Protein AF-A0A0H2QZH9-F1 (afdb_monomer_lite)

pLDDT: mean 94.31, std 3.8, range [80.38, 98.38]

Secondary structure (DSSP, 8-state):
---B-S-TTTHHHHHHHHHHHHTT-HHHHHHHHHHGGGGB-HHHHHHHHHS-HHHHHHHTTSHHHHHHHHHHHH--HHHHHHHHHHHHH--TT-GGGTT--HHHHHHHHHHHHHHH----HHHHHHHHHHTS-GGGGGT--GGG-SSHHHHHHHHHHTHHHHTT-

Sequence (165 aa):
IPEWDGEPDTLATWLIKLNSLSDRSETVKTQLGQLVPTRLRKSAESWYFSLPSYYRTEIETNWYTLREAIGSYYMNRTWIDKQKYKALKASYREPNFSLEKPSEFYIRKTQLLALVLDLSASQIIMEVMNSAPSGWTSILTTHLYNDVIEFQAALKFHEDALMRV

Foldseek 3Di:
DAADALPLVCVLVVLVVQVVQLVPDVVSQLVCLVCHLVRYHHPRVVVLVVDDPVQSVQQSRGNVSVVVVCCVPSVPPVSLVVLVVCLQQQAACDPVQVVPWQLRSLVVSVSSCVRRHDDAQLRSLVSHCVRAPVCVVVQDPSVPDPGNVSVSVSSVVCRVVSVVD

Radius of gyration: 18.76 Å; chains: 1; bounding box: 42×33×53 Å

Organism: NCBI:txid27342

Structure (mmCIF, N/CA/C/O backbone):
data_AF-A0A0H2QZH9-F1
#
_entry.id   AF-A0A0H2QZH9-F1
#
loop_
_atom_site.group_PDB
_atom_site.id
_atom_site.type_symbol
_atom_site.label_atom_id
_atom_site.label_alt_id
_atom_site.label_comp_id
_atom_site.label_asym_id
_atom_site.label_entity_id
_atom_site.label_seq_id
_atom_site.pdbx_PDB_ins_code
_atom_site.Cartn_x
_atom_site.Cartn_y
_atom_site.Cartn_z
_atom_site.occupancy
_atom_site.B_iso_or_equiv
_atom_site.auth_seq_id
_atom_site.auth_comp_id
_atom_site.auth_asym_id
_atom_site.auth_atom_id
_atom_site.pdbx_PDB_model_num
ATOM 1 N N . ILE A 1 1 ? -12.323 9.634 2.947 1.00 88.25 1 ILE A N 1
ATOM 2 C CA . ILE A 1 1 ? -11.655 8.540 3.698 1.00 88.25 1 ILE A CA 1
ATOM 3 C C . ILE A 1 1 ? -11.882 7.237 2.928 1.00 88.25 1 ILE A C 1
ATOM 5 O O . ILE A 1 1 ? -13.046 6.953 2.628 1.00 88.25 1 ILE A O 1
ATOM 9 N N . PRO A 1 2 ? -10.820 6.518 2.516 1.00 95.19 2 PRO A N 1
ATOM 10 C CA . PRO A 1 2 ? -10.941 5.281 1.738 1.00 95.19 2 PRO A CA 1
ATOM 11 C C . PRO A 1 2 ? -11.655 4.180 2.536 1.00 95.19 2 PRO A C 1
ATOM 13 O O . PRO A 1 2 ? -11.524 4.121 3.756 1.00 95.19 2 PRO A O 1
ATOM 16 N N . GLU A 1 3 ? -12.408 3.323 1.849 1.00 97.44 3 GLU A N 1
ATOM 17 C CA . GLU A 1 3 ? -13.029 2.140 2.462 1.00 97.44 3 GLU A CA 1
ATOM 18 C C . GLU A 1 3 ? -12.058 0.959 2.467 1.00 97.44 3 GLU A C 1
ATOM 20 O O . GLU A 1 3 ? -11.154 0.898 1.629 1.00 97.44 3 GLU A O 1
ATOM 25 N N . TRP A 1 4 ? -12.267 0.026 3.393 1.00 97.56 4 TRP A N 1
ATOM 26 C CA . TRP A 1 4 ? -11.574 -1.259 3.418 1.00 97.56 4 TRP A CA 1
ATOM 27 C C . TRP A 1 4 ? -12.518 -2.357 3.879 1.00 97.56 4 TRP A C 1
ATOM 29 O O . TRP A 1 4 ? -13.299 -2.171 4.812 1.00 97.56 4 TRP A O 1
ATOM 39 N N . ASP A 1 5 ? -12.465 -3.495 3.200 1.00 96.62 5 ASP A N 1
ATOM 40 C CA . ASP A 1 5 ? -13.413 -4.589 3.377 1.00 96.62 5 ASP A CA 1
ATOM 41 C C . ASP A 1 5 ? -12.863 -5.763 4.191 1.00 96.62 5 ASP A C 1
ATOM 43 O O . ASP A 1 5 ? -13.541 -6.777 4.339 1.00 96.62 5 ASP A O 1
ATOM 47 N N . GLY A 1 6 ? -11.659 -5.613 4.744 1.00 93.88 6 GLY A N 1
ATOM 48 C CA . GLY A 1 6 ? -10.985 -6.652 5.514 1.00 93.88 6 GLY A CA 1
ATOM 49 C C . GLY A 1 6 ? -10.100 -7.566 4.676 1.00 93.88 6 GLY A C 1
ATOM 50 O O . GLY A 1 6 ? -9.511 -8.484 5.241 1.00 93.88 6 GLY A O 1
ATOM 51 N N . GLU A 1 7 ? -9.974 -7.324 3.364 1.00 91.75 7 GLU A N 1
ATOM 52 C CA . GLU A 1 7 ? -9.056 -8.065 2.499 1.00 91.75 7 GLU A CA 1
ATOM 53 C C . GLU A 1 7 ? -7.597 -7.793 2.909 1.00 91.75 7 GLU A C 1
ATOM 55 O O . GLU A 1 7 ? -7.117 -6.656 2.752 1.00 91.75 7 GLU A O 1
ATOM 60 N N . PRO A 1 8 ? -6.866 -8.802 3.424 1.00 84.88 8 PRO A N 1
ATOM 61 C CA . PRO A 1 8 ? -5.520 -8.588 3.936 1.00 84.88 8 PRO A CA 1
ATOM 62 C C . PRO A 1 8 ? -4.523 -8.125 2.866 1.00 84.88 8 PRO A C 1
ATOM 64 O O . PRO A 1 8 ? -3.562 -7.437 3.209 1.00 84.88 8 PRO A O 1
ATOM 67 N N . ASP A 1 9 ? -4.753 -8.443 1.588 1.00 82.44 9 ASP A N 1
ATOM 68 C CA . ASP A 1 9 ? -3.891 -8.011 0.483 1.00 82.44 9 ASP A CA 1
ATOM 69 C C . ASP A 1 9 ? -4.030 -6.520 0.130 1.00 82.44 9 ASP A C 1
ATOM 71 O O . ASP A 1 9 ? -3.132 -5.949 -0.490 1.00 82.44 9 ASP A O 1
ATOM 75 N N . THR A 1 10 ? -5.126 -5.864 0.528 1.00 88.81 10 THR A N 1
ATOM 76 C CA . THR A 1 10 ? -5.358 -4.429 0.261 1.00 88.81 10 THR A CA 1
ATOM 77 C C . THR A 1 10 ? -5.115 -3.540 1.483 1.00 88.81 10 THR A C 1
ATOM 79 O O . THR A 1 10 ? -5.045 -2.313 1.347 1.00 88.81 10 THR A O 1
ATOM 82 N N . LEU A 1 11 ? -4.920 -4.147 2.663 1.00 89.62 11 LEU A N 1
ATOM 83 C CA . LEU A 1 11 ? -4.701 -3.463 3.942 1.00 89.62 11 LEU A CA 1
ATOM 84 C C . LEU A 1 11 ? -3.533 -2.469 3.873 1.00 89.62 11 LEU A C 1
ATOM 86 O O . LEU A 1 11 ? -3.647 -1.334 4.324 1.00 89.62 11 LEU A O 1
ATOM 90 N N . ALA A 1 12 ? -2.432 -2.874 3.245 1.00 83.31 12 ALA A N 1
ATOM 91 C CA . ALA A 1 12 ? -1.228 -2.074 3.033 1.00 83.31 12 ALA A CA 1
ATOM 92 C C . ALA A 1 12 ? -1.499 -0.701 2.416 1.00 83.31 12 ALA A C 1
ATOM 94 O O . ALA A 1 12 ? -1.253 0.355 3.002 1.00 83.31 12 ALA A O 1
ATOM 95 N N . THR A 1 13 ? -2.050 -0.741 1.207 1.00 85.50 13 THR A N 1
ATOM 96 C CA . THR A 1 13 ? -2.339 0.425 0.386 1.00 85.50 13 THR A CA 1
ATOM 97 C C . THR A 1 13 ? -3.395 1.294 1.055 1.00 85.50 13 THR A C 1
ATOM 99 O O . THR A 1 13 ? -3.353 2.520 0.947 1.00 85.50 13 THR A O 1
ATOM 102 N N . TRP A 1 14 ? -4.338 0.679 1.771 1.00 93.69 14 TRP A N 1
ATOM 103 C CA . TRP A 1 14 ? -5.319 1.403 2.565 1.00 93.69 14 TRP A CA 1
ATOM 104 C C . TRP A 1 14 ? -4.679 2.155 3.746 1.00 93.69 14 TRP A C 1
ATOM 106 O O . TRP A 1 14 ? -4.949 3.347 3.913 1.00 93.69 14 TRP A O 1
ATOM 116 N N . LEU A 1 15 ? -3.768 1.521 4.493 1.00 91.94 15 LEU A N 1
ATOM 117 C CA . LEU A 1 15 ? -3.039 2.155 5.597 1.00 91.94 15 LEU A CA 1
ATOM 118 C C . LEU A 1 15 ? -2.157 3.314 5.135 1.00 91.94 15 LEU A C 1
ATOM 120 O O . LEU A 1 15 ? -2.188 4.369 5.761 1.00 91.94 15 LEU A O 1
ATOM 124 N N . ILE A 1 16 ? -1.417 3.163 4.031 1.00 88.69 16 ILE A N 1
ATOM 125 C CA . ILE A 1 16 ? -0.571 4.240 3.481 1.00 88.69 16 ILE A CA 1
ATOM 126 C C . ILE A 1 16 ? -1.414 5.483 3.166 1.00 88.69 16 ILE A C 1
ATOM 128 O O . ILE A 1 16 ? -1.037 6.602 3.518 1.00 88.69 16 ILE A O 1
ATOM 132 N N . LYS A 1 17 ? -2.591 5.296 2.553 1.00 92.88 17 LYS A N 1
ATOM 133 C CA . LYS A 1 17 ? -3.515 6.401 2.257 1.00 92.88 17 LYS A CA 1
ATOM 134 C C . LYS A 1 17 ? -3.989 7.102 3.530 1.00 92.88 17 LYS A C 1
ATOM 136 O O . LYS A 1 17 ? -4.089 8.324 3.533 1.00 92.88 17 LYS A O 1
ATOM 141 N N . LEU A 1 18 ? -4.289 6.357 4.594 1.00 95.69 18 LEU A N 1
ATOM 142 C CA . LEU A 1 18 ? -4.742 6.933 5.863 1.00 95.69 18 LEU A CA 1
ATOM 143 C C . LEU A 1 18 ? -3.616 7.609 6.649 1.00 95.69 18 LEU A C 1
ATOM 145 O O . LEU A 1 18 ? -3.847 8.700 7.159 1.00 95.69 18 LEU A O 1
ATOM 149 N N . ASN A 1 19 ? -2.406 7.043 6.659 1.00 93.19 19 ASN A N 1
ATOM 150 C CA . ASN A 1 19 ? -1.218 7.684 7.233 1.00 93.19 19 ASN A CA 1
ATOM 151 C C . ASN A 1 19 ? -0.952 9.040 6.557 1.00 93.19 19 ASN A C 1
ATOM 153 O O . ASN A 1 19 ? -0.842 10.068 7.216 1.00 93.19 19 ASN A O 1
ATOM 157 N N . SER A 1 20 ? -0.991 9.082 5.222 1.00 92.56 20 SER A N 1
ATOM 158 C CA . SER A 1 20 ? -0.833 10.341 4.481 1.00 92.56 20 SER A CA 1
ATOM 159 C C . SER A 1 20 ? -1.919 11.377 4.812 1.00 92.56 20 SER A C 1
ATOM 161 O O . SER A 1 20 ? -1.669 12.583 4.767 1.00 92.56 20 SER A O 1
ATOM 163 N N . LEU A 1 21 ? -3.139 10.939 5.148 1.00 95.00 21 LEU A N 1
ATOM 164 C CA . LEU A 1 21 ? -4.183 11.845 5.628 1.00 95.00 21 LEU A CA 1
ATOM 165 C C . LEU A 1 21 ? -3.909 12.312 7.062 1.00 95.00 21 LEU A C 1
ATOM 167 O O . LEU A 1 21 ? -4.096 13.497 7.334 1.00 95.00 21 LEU A O 1
ATOM 171 N N . SER A 1 22 ? -3.463 11.427 7.958 1.00 95.38 22 SER A N 1
ATOM 172 C CA . SER A 1 22 ? -3.186 11.780 9.354 1.00 95.38 22 SER A CA 1
ATOM 173 C C . SER A 1 22 ? -2.043 12.772 9.508 1.00 95.38 22 SER A C 1
ATOM 175 O O . SER A 1 22 ? -2.094 13.608 10.405 1.00 95.38 22 SER A O 1
ATOM 177 N N . ASP A 1 23 ? -1.059 12.735 8.611 1.00 93.62 23 ASP A N 1
ATOM 178 C CA . ASP A 1 23 ? 0.113 13.618 8.659 1.00 93.62 23 ASP A CA 1
ATOM 179 C C . ASP A 1 23 ? -0.218 15.083 8.332 1.00 93.62 23 ASP A C 1
ATOM 181 O O . ASP A 1 23 ? 0.601 15.976 8.534 1.00 93.62 23 ASP A O 1
ATOM 185 N N . ARG A 1 24 ? -1.434 15.361 7.842 1.00 94.31 24 ARG A N 1
ATOM 186 C CA . ARG A 1 24 ? -1.853 16.717 7.459 1.00 94.31 24 ARG A CA 1
ATOM 187 C C . ARG A 1 24 ? -2.031 17.648 8.651 1.00 94.31 24 ARG A C 1
ATOM 189 O O . ARG A 1 24 ? -1.742 18.835 8.533 1.00 94.31 24 ARG A O 1
ATOM 196 N N . SER A 1 25 ? -2.577 17.146 9.758 1.00 96.62 25 SER A N 1
ATOM 197 C CA . SER A 1 25 ? -2.723 17.898 11.006 1.00 96.62 25 SER A CA 1
ATOM 198 C C . SER A 1 25 ? -3.148 16.997 12.161 1.00 96.62 25 SER A C 1
ATOM 200 O O . SER A 1 25 ? -3.791 15.962 11.967 1.00 96.62 25 SER A O 1
ATOM 202 N N . GLU A 1 26 ? -2.884 17.457 13.383 1.00 97.12 26 GLU A N 1
ATOM 203 C CA . GLU A 1 26 ? -3.342 16.796 14.607 1.00 97.12 26 GLU A CA 1
ATOM 204 C C . GLU A 1 26 ? -4.869 16.615 14.630 1.00 97.12 26 GLU A C 1
ATOM 206 O O . GLU A 1 26 ? -5.376 15.559 14.998 1.00 97.12 26 GLU A O 1
ATOM 211 N N . THR A 1 27 ? -5.618 17.615 14.156 1.00 97.69 27 THR A N 1
ATOM 212 C CA . THR A 1 27 ? -7.082 17.546 14.066 1.00 97.69 27 THR A CA 1
ATOM 213 C C . THR A 1 27 ? -7.545 16.439 13.124 1.00 97.69 27 THR A C 1
ATOM 215 O O . THR A 1 27 ? -8.442 15.675 13.481 1.00 97.69 27 THR A O 1
ATOM 218 N N . VAL A 1 28 ? -6.934 16.323 11.938 1.00 97.38 28 VAL A N 1
ATOM 219 C CA . VAL A 1 28 ? -7.281 15.260 10.983 1.00 97.38 28 VAL A CA 1
ATOM 220 C C . VAL A 1 28 ? -6.946 13.896 11.576 1.00 97.38 28 VAL A C 1
ATOM 222 O O . VAL A 1 28 ? -7.764 12.983 11.495 1.00 97.38 28 VAL A O 1
ATOM 225 N N . LYS A 1 29 ? -5.792 13.761 12.236 1.00 97.88 29 LYS A N 1
ATOM 226 C CA . LYS A 1 29 ? -5.393 12.529 12.924 1.00 97.88 29 LYS A CA 1
ATOM 227 C C . LYS A 1 29 ? -6.428 12.077 13.960 1.00 97.88 29 LYS A C 1
ATOM 229 O O . LYS A 1 29 ? -6.780 10.898 13.978 1.00 97.88 29 LYS A O 1
ATOM 234 N N . THR A 1 30 ? -6.944 12.988 14.783 1.00 98.12 30 THR A N 1
ATOM 235 C CA . THR A 1 30 ? -7.999 12.682 15.765 1.00 98.12 30 THR A CA 1
ATOM 236 C C . THR A 1 30 ? -9.310 12.297 15.081 1.00 98.12 30 THR A C 1
ATOM 238 O O . THR A 1 30 ? -9.879 11.251 15.380 1.00 98.12 30 THR A O 1
ATOM 241 N N . GLN A 1 31 ? -9.764 13.084 14.100 1.00 97.69 31 GLN A N 1
ATOM 242 C CA . GLN A 1 31 ? -11.012 12.811 13.375 1.00 97.69 31 GLN A CA 1
ATOM 243 C C . GLN A 1 31 ? -10.990 11.467 12.639 1.00 97.69 31 GLN A C 1
ATOM 245 O O . GLN A 1 31 ? -12.007 10.780 12.568 1.00 97.69 31 GLN A O 1
ATOM 250 N N . LEU A 1 32 ? -9.838 11.062 12.102 1.00 98.00 32 LEU A N 1
ATOM 251 C CA . LEU A 1 32 ? -9.690 9.761 11.457 1.00 98.00 32 LEU A CA 1
ATOM 252 C C . LEU A 1 32 ? -9.954 8.596 12.419 1.00 98.00 32 LEU A C 1
ATOM 254 O O . LEU A 1 32 ? -10.548 7.614 11.982 1.00 98.00 32 LEU A O 1
ATOM 258 N N . GLY A 1 33 ? -9.595 8.715 13.703 1.00 97.19 33 GLY A N 1
ATOM 259 C CA . GLY A 1 33 ? -9.902 7.695 14.715 1.00 97.19 33 GLY A CA 1
ATOM 260 C C . GLY A 1 33 ? -11.401 7.401 14.813 1.00 97.19 33 GLY A C 1
ATOM 261 O O . GLY A 1 33 ? -11.799 6.244 14.867 1.00 97.19 33 GLY A O 1
ATOM 262 N N . GLN A 1 34 ? -12.232 8.438 14.707 1.00 96.81 34 GLN A N 1
ATOM 263 C CA . GLN A 1 34 ? -13.693 8.343 14.808 1.00 96.81 34 GLN A CA 1
ATOM 264 C C . GLN A 1 34 ? -14.369 7.985 13.477 1.00 96.81 34 GLN A C 1
ATOM 266 O O . GLN A 1 34 ? -15.402 7.321 13.440 1.00 9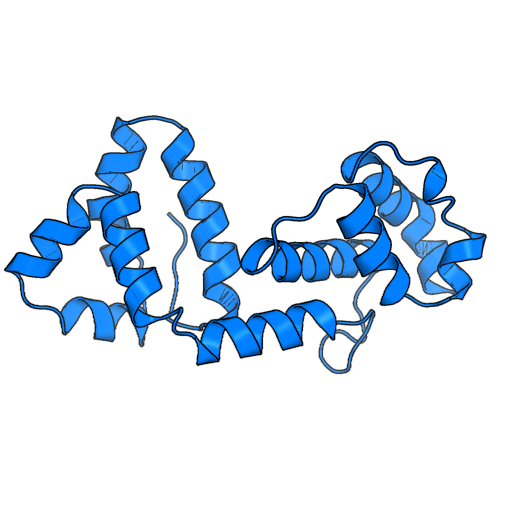6.81 34 GLN A O 1
ATOM 271 N N . LEU A 1 35 ? -13.812 8.449 12.355 1.00 97.81 35 LEU A N 1
ATOM 272 C CA . LEU A 1 35 ? -14.463 8.330 11.050 1.00 97.81 35 LEU A CA 1
ATOM 273 C C . LEU A 1 35 ? -14.100 7.046 10.302 1.00 97.81 35 LEU A C 1
ATOM 275 O O . LEU A 1 35 ? -14.924 6.544 9.537 1.00 97.81 35 LEU A O 1
ATOM 279 N N . VAL A 1 36 ? -12.893 6.507 10.486 1.00 98.00 36 VAL A N 1
ATOM 280 C CA . VAL A 1 36 ? -12.460 5.282 9.798 1.00 98.00 36 VAL A CA 1
ATOM 281 C C . VAL A 1 36 ? -13.378 4.081 10.071 1.00 98.00 36 VAL A C 1
ATOM 283 O O . VAL A 1 36 ? -13.709 3.404 9.094 1.00 98.00 36 VAL A O 1
ATOM 286 N N . PRO A 1 37 ? -13.870 3.828 11.302 1.00 97.75 37 PRO A N 1
ATOM 287 C CA . PRO A 1 37 ? -14.788 2.718 11.554 1.00 97.75 37 PRO A CA 1
ATOM 288 C C . PRO A 1 37 ? -16.038 2.724 10.663 1.00 97.75 37 PRO A C 1
ATOM 290 O O . PRO A 1 37 ? -16.461 1.680 10.179 1.00 97.75 37 PRO A O 1
ATOM 293 N N . THR A 1 38 ? -16.570 3.907 10.332 1.00 97.25 38 THR A N 1
ATOM 294 C CA . THR A 1 38 ? -17.747 4.064 9.446 1.00 97.25 38 THR A CA 1
ATOM 295 C C . THR A 1 38 ? -17.478 3.700 7.976 1.00 97.25 38 THR A C 1
ATOM 297 O O . THR A 1 38 ? -18.397 3.600 7.152 1.00 97.25 38 THR A O 1
ATOM 300 N N . ARG A 1 39 ? -16.199 3.532 7.622 1.00 98.00 39 ARG A N 1
ATOM 301 C CA . ARG A 1 39 ? -15.702 3.209 6.278 1.00 98.00 39 ARG A CA 1
ATOM 302 C C . ARG A 1 39 ? -15.202 1.768 6.174 1.00 98.00 39 ARG A C 1
ATOM 304 O O . ARG A 1 39 ? -14.767 1.369 5.094 1.00 98.00 39 ARG A O 1
ATOM 311 N N . LEU A 1 40 ? -15.271 0.997 7.259 1.00 97.94 40 LEU A N 1
ATOM 312 C CA . LEU A 1 40 ? -15.049 -0.442 7.213 1.00 97.94 40 LEU A CA 1
ATOM 313 C C . LEU A 1 40 ? -16.248 -1.129 6.547 1.00 97.94 40 LEU A C 1
ATOM 315 O O . LEU A 1 40 ? -17.382 -0.649 6.613 1.00 97.94 40 LEU A O 1
ATOM 319 N N . ARG A 1 41 ? -15.982 -2.241 5.866 1.00 98.19 41 ARG A N 1
ATOM 320 C CA . ARG A 1 41 ? -16.985 -3.062 5.175 1.00 98.19 41 ARG A CA 1
ATOM 321 C C . ARG A 1 41 ? -16.741 -4.540 5.465 1.00 98.19 41 ARG A C 1
ATOM 323 O O . ARG A 1 41 ? -15.647 -4.918 5.879 1.00 98.19 41 ARG A O 1
ATOM 330 N N . LYS A 1 42 ? -17.746 -5.379 5.204 1.00 97.75 42 LYS A N 1
ATOM 331 C CA . LYS A 1 42 ? -17.652 -6.851 5.236 1.00 97.75 42 LYS A CA 1
ATOM 332 C C . LYS A 1 42 ? -16.973 -7.377 6.517 1.00 97.75 42 LYS A C 1
ATOM 3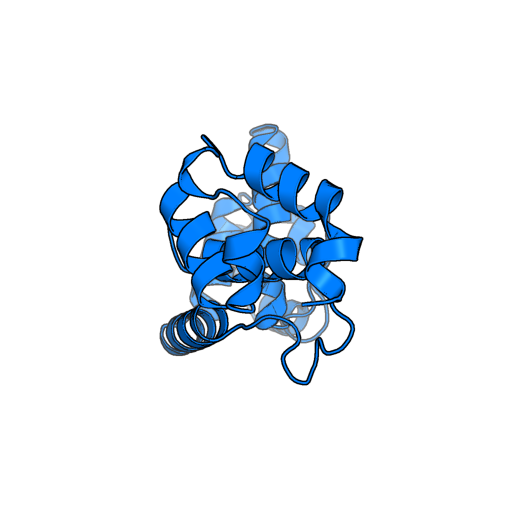34 O O . LYS A 1 42 ? -17.479 -7.150 7.616 1.00 97.75 42 LYS A O 1
ATOM 339 N N . SER A 1 43 ? -15.856 -8.101 6.396 1.00 97.00 43 SER A N 1
ATOM 340 C CA . SER A 1 43 ? -15.175 -8.723 7.534 1.00 97.00 43 SER A CA 1
ATOM 341 C C . SER A 1 43 ? -14.505 -7.691 8.438 1.00 97.00 43 SER A C 1
ATOM 343 O O . SER A 1 43 ? -14.528 -7.876 9.652 1.00 97.00 43 SER A O 1
ATOM 345 N N . ALA A 1 44 ? -14.004 -6.577 7.892 1.00 97.75 44 ALA A N 1
ATOM 346 C CA . ALA A 1 44 ? -13.458 -5.490 8.705 1.00 97.75 44 ALA A CA 1
ATOM 347 C C . ALA A 1 44 ? -14.519 -4.839 9.598 1.00 97.75 44 ALA A C 1
ATOM 349 O O . ALA A 1 44 ? -14.279 -4.607 10.781 1.00 97.75 44 ALA A O 1
ATOM 350 N N . GLU A 1 45 ? -15.706 -4.588 9.048 1.00 98.31 45 GLU A N 1
ATOM 351 C CA . GLU A 1 45 ? -16.839 -4.059 9.812 1.00 98.31 45 GLU A CA 1
ATOM 352 C C . GLU A 1 45 ? -17.301 -5.055 10.882 1.00 98.31 45 GLU A C 1
ATOM 354 O O . GLU A 1 45 ? -17.455 -4.693 12.049 1.00 98.31 45 GLU A O 1
ATOM 359 N N . SER A 1 46 ? -17.444 -6.328 10.500 1.00 98.12 46 SER A N 1
ATOM 360 C CA . SER A 1 46 ? -17.848 -7.404 11.414 1.00 98.12 46 SER A CA 1
ATOM 361 C C . SER A 1 46 ? -16.872 -7.554 12.583 1.00 98.12 46 SER A C 1
ATOM 363 O O . SER A 1 46 ? -17.293 -7.675 13.732 1.00 98.12 46 SER A O 1
ATOM 365 N N . TRP A 1 47 ? -15.565 -7.502 12.307 1.00 97.62 47 TRP A N 1
ATOM 366 C CA . TRP A 1 47 ? -14.528 -7.499 13.334 1.00 97.62 47 TRP A CA 1
ATOM 367 C C . TRP A 1 47 ? -14.681 -6.308 14.277 1.00 97.62 47 TRP A C 1
ATOM 369 O O . TRP A 1 47 ? -14.752 -6.503 15.487 1.00 97.62 47 TRP A O 1
ATOM 379 N N . TYR A 1 48 ? -14.777 -5.090 13.746 1.00 98.19 48 TYR A N 1
ATOM 380 C CA . TYR A 1 48 ? -14.852 -3.894 14.576 1.00 98.19 48 TYR A CA 1
ATOM 381 C C . TYR A 1 48 ? -16.088 -3.920 15.492 1.00 98.19 48 TYR A C 1
ATOM 383 O O . TYR A 1 48 ? -15.959 -3.686 16.691 1.00 98.19 48 TYR A O 1
ATOM 391 N N . PHE A 1 49 ? -17.267 -4.301 14.987 1.00 97.94 49 PHE A N 1
ATOM 392 C CA . PHE A 1 49 ? -18.481 -4.397 15.810 1.00 97.94 49 PHE A CA 1
ATOM 393 C C . PHE A 1 49 ? -18.527 -5.611 16.747 1.00 97.94 49 PHE A C 1
ATOM 395 O O . PHE A 1 49 ? -19.361 -5.638 17.652 1.00 97.94 49 PHE A O 1
ATOM 402 N N . SER A 1 50 ? -17.618 -6.577 16.594 1.00 98.12 50 SER A N 1
ATOM 403 C CA . SER A 1 50 ? -17.418 -7.637 17.591 1.00 98.12 50 SER A 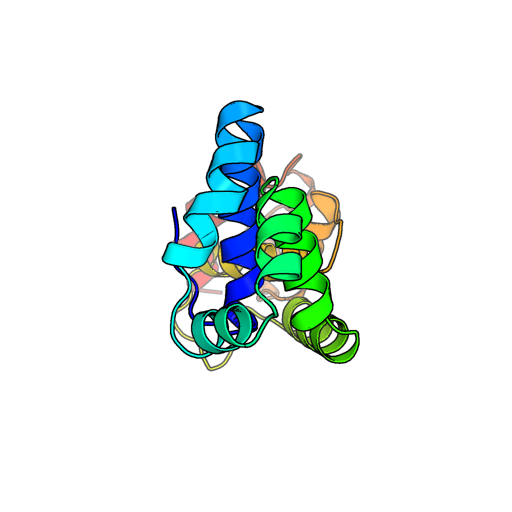CA 1
ATOM 404 C C . SER A 1 50 ? -16.684 -7.147 18.848 1.00 98.12 50 SER A C 1
ATOM 406 O O . SER A 1 50 ? -16.733 -7.808 19.886 1.00 98.12 50 SER A O 1
ATOM 408 N N . LEU A 1 51 ? -16.016 -5.987 18.780 1.00 98.19 51 LEU A N 1
ATOM 409 C CA . LEU A 1 51 ? -15.244 -5.432 19.889 1.00 98.19 51 LEU A CA 1
ATOM 410 C C . LEU A 1 51 ? -16.159 -4.805 20.962 1.00 98.19 51 LEU A C 1
ATOM 412 O O . LEU A 1 51 ? -17.133 -4.112 20.629 1.00 98.19 51 LEU A O 1
ATOM 416 N N . PRO A 1 52 ? -15.825 -4.957 22.260 1.00 98.19 52 PRO A N 1
ATOM 417 C CA . PRO A 1 52 ? -16.544 -4.293 23.341 1.00 98.19 52 PRO A CA 1
ATOM 418 C C . PRO A 1 52 ? -16.586 -2.773 23.168 1.00 98.19 52 PRO A C 1
ATOM 420 O O . PRO A 1 52 ? -15.621 -2.159 22.714 1.00 98.19 52 PRO A O 1
ATOM 423 N N . SER A 1 53 ? -17.685 -2.143 23.595 1.00 97.62 53 SER A N 1
ATOM 424 C CA . SER A 1 53 ? -17.869 -0.694 23.434 1.00 97.62 53 SER A CA 1
ATOM 425 C C . SER A 1 53 ? -16.755 0.132 24.081 1.00 97.62 53 SER A C 1
ATOM 427 O O . SER A 1 53 ? -16.346 1.125 23.495 1.00 97.62 53 SER A O 1
ATOM 429 N N . TYR A 1 54 ? -16.255 -0.268 25.256 1.00 97.81 54 TYR A N 1
ATOM 430 C CA . TYR A 1 54 ? -15.186 0.468 25.942 1.00 97.81 54 TYR A CA 1
ATOM 431 C C . TYR A 1 54 ? -13.883 0.463 25.131 1.00 97.81 54 TYR A C 1
ATOM 433 O O . TYR A 1 54 ? -13.211 1.483 25.037 1.00 97.81 54 TYR A O 1
ATOM 441 N N . TYR A 1 55 ? -13.565 -0.670 24.500 1.00 98.38 55 TYR A N 1
ATOM 442 C CA . TYR A 1 55 ? -12.361 -0.819 23.693 1.00 98.38 55 TYR A CA 1
ATOM 443 C C . TYR A 1 55 ? -12.484 -0.046 22.379 1.00 98.38 55 TYR A C 1
ATOM 445 O O . TYR A 1 55 ? -11.526 0.579 21.945 1.00 98.38 55 TYR A O 1
ATOM 453 N N . ARG A 1 56 ? -13.683 -0.009 21.778 1.00 98.12 56 ARG A N 1
ATOM 454 C CA . ARG A 1 56 ? -13.954 0.845 20.611 1.00 98.12 56 ARG A CA 1
ATOM 455 C C . ARG A 1 56 ? -13.710 2.325 20.918 1.00 98.12 56 ARG A C 1
ATOM 457 O O . ARG A 1 56 ? -12.966 2.971 20.190 1.00 98.12 56 ARG A O 1
ATOM 464 N N . THR A 1 57 ? -14.223 2.823 22.045 1.00 97.75 57 THR A N 1
ATOM 465 C CA . THR A 1 57 ? -13.955 4.197 22.503 1.00 97.75 57 THR A CA 1
ATOM 466 C C . THR A 1 57 ? -12.459 4.470 22.680 1.00 97.75 57 THR A C 1
ATOM 468 O O . THR A 1 57 ? -11.985 5.541 22.312 1.00 97.75 57 THR A O 1
ATOM 471 N N . GLU A 1 58 ? -11.708 3.511 23.226 1.00 98.00 58 GLU A N 1
ATOM 472 C CA . GLU A 1 58 ? -10.261 3.633 23.422 1.00 98.00 58 GLU A CA 1
ATOM 473 C C . GLU A 1 58 ? -9.514 3.752 22.085 1.00 98.00 58 GLU A C 1
ATOM 475 O O . GLU A 1 58 ? -8.752 4.701 21.873 1.00 98.00 58 GLU A O 1
ATOM 480 N N . ILE A 1 59 ? -9.762 2.830 21.151 1.00 98.25 59 ILE A N 1
ATOM 481 C CA . ILE A 1 59 ? -9.042 2.794 19.871 1.00 98.25 59 ILE A CA 1
ATOM 482 C C . ILE A 1 59 ? -9.449 3.944 18.938 1.00 98.25 59 ILE A C 1
ATOM 484 O O . ILE A 1 59 ? -8.638 4.364 18.117 1.00 98.25 59 ILE A O 1
ATOM 488 N N . GLU A 1 60 ? -10.645 4.518 19.096 1.00 98.25 60 GLU A N 1
ATOM 489 C CA . GLU A 1 60 ? -11.134 5.680 18.332 1.00 98.25 60 GLU A CA 1
ATOM 490 C C . GLU A 1 60 ? -10.501 7.024 18.733 1.00 98.25 60 GLU A C 1
ATOM 492 O O . GLU A 1 60 ? -10.781 8.039 18.091 1.00 98.25 60 GLU A O 1
ATOM 497 N N . THR A 1 61 ? -9.626 7.052 19.749 1.00 97.94 61 THR A N 1
ATOM 498 C CA . THR A 1 61 ? -8.957 8.275 20.233 1.00 97.94 61 THR A CA 1
ATOM 499 C C . THR A 1 61 ? -8.275 9.055 19.107 1.00 97.94 61 THR A C 1
ATOM 501 O O . THR A 1 61 ? -8.387 10.279 19.034 1.00 97.94 61 THR A O 1
ATOM 504 N N . ASN A 1 62 ? -7.544 8.367 18.231 1.00 98.06 62 ASN A N 1
ATOM 505 C CA . ASN A 1 62 ? -6.970 8.936 17.018 1.00 98.06 62 ASN A CA 1
ATOM 506 C C . ASN A 1 62 ? -6.611 7.833 16.010 1.00 98.06 62 ASN A C 1
ATOM 508 O O . ASN A 1 62 ? -6.756 6.640 16.271 1.00 98.06 62 ASN A O 1
ATOM 512 N N . TRP A 1 63 ? -6.119 8.231 14.837 1.00 97.69 63 TRP A N 1
ATOM 513 C CA . TRP A 1 63 ? -5.720 7.286 13.798 1.00 97.69 63 TRP A CA 1
ATOM 514 C C . TRP A 1 63 ? -4.685 6.252 14.262 1.00 97.69 63 TRP A C 1
ATOM 516 O O . TRP A 1 63 ? -4.805 5.084 13.905 1.00 97.69 63 TRP A O 1
ATOM 526 N N . TYR A 1 64 ? -3.687 6.639 15.058 1.00 96.38 64 TYR A N 1
ATOM 527 C CA . TYR A 1 64 ? -2.632 5.714 15.466 1.00 96.38 64 TYR A CA 1
ATOM 528 C C . TYR A 1 64 ? -3.131 4.661 16.452 1.00 96.38 64 TYR A C 1
ATOM 530 O O . TYR A 1 64 ? -2.807 3.493 16.273 1.00 96.38 64 TYR A O 1
ATOM 538 N N . THR A 1 65 ? -3.983 5.019 17.416 1.00 97.69 65 THR A N 1
ATOM 539 C CA . THR A 1 65 ? -4.586 4.025 18.324 1.00 97.69 65 THR A CA 1
ATOM 540 C C . THR A 1 65 ? -5.450 3.018 17.564 1.00 97.69 65 THR A C 1
ATOM 542 O O . THR A 1 65 ? -5.359 1.814 17.803 1.00 97.69 65 THR A O 1
ATOM 545 N N . LEU A 1 66 ? -6.226 3.486 16.581 1.00 97.81 66 LEU A N 1
ATOM 546 C CA . LEU A 1 66 ? -7.038 2.613 15.735 1.00 97.81 66 LEU A CA 1
ATOM 547 C C . LEU A 1 66 ? -6.170 1.723 14.837 1.00 97.81 66 LEU A C 1
ATOM 549 O O . LEU A 1 66 ? -6.429 0.527 14.699 1.00 97.81 66 LEU A O 1
ATOM 553 N N . ARG A 1 67 ? -5.121 2.296 14.239 1.00 95.88 67 ARG A N 1
ATOM 554 C CA . ARG A 1 67 ? -4.161 1.577 13.399 1.00 95.88 67 ARG A CA 1
ATOM 555 C C . ARG A 1 67 ? -3.461 0.464 14.172 1.00 95.88 67 ARG A C 1
ATOM 557 O O . ARG A 1 67 ? -3.330 -0.626 13.625 1.00 95.88 67 ARG A O 1
ATOM 564 N N . GLU A 1 68 ? -3.039 0.712 15.409 1.00 95.12 68 GLU A N 1
ATOM 565 C CA . GLU A 1 68 ? -2.410 -0.305 16.261 1.00 95.12 68 GLU A CA 1
ATOM 566 C C . GLU A 1 68 ? -3.361 -1.477 16.541 1.00 95.12 68 GLU A C 1
ATOM 568 O O . GLU A 1 68 ? -2.959 -2.639 16.447 1.00 95.12 68 GLU A O 1
ATOM 573 N N . ALA A 1 69 ? -4.645 -1.205 16.795 1.00 96.44 69 ALA A N 1
ATOM 574 C CA . ALA A 1 69 ? -5.652 -2.250 16.986 1.00 96.44 69 ALA A CA 1
ATOM 575 C C . ALA A 1 69 ? -5.887 -3.079 15.708 1.00 96.44 69 ALA A C 1
ATOM 577 O O . ALA A 1 69 ? -5.936 -4.311 15.760 1.00 96.44 69 ALA A O 1
ATOM 578 N N . ILE A 1 70 ? -5.971 -2.418 14.546 1.00 95.25 70 ILE A N 1
ATOM 579 C CA . ILE A 1 70 ? -6.071 -3.085 13.237 1.00 95.25 70 ILE A CA 1
ATOM 580 C C . ILE A 1 70 ? -4.824 -3.937 12.978 1.00 95.25 70 ILE A C 1
ATOM 582 O O . ILE A 1 70 ? -4.945 -5.101 12.598 1.00 95.25 70 ILE A O 1
ATOM 586 N N . GLY A 1 71 ? -3.631 -3.385 13.206 1.00 92.12 71 GLY A N 1
ATOM 587 C CA . GLY A 1 71 ? -2.358 -4.082 13.030 1.00 92.12 71 GLY A CA 1
ATOM 588 C C . GLY A 1 71 ? -2.258 -5.317 13.920 1.00 92.12 71 GLY A C 1
ATOM 589 O O . GLY A 1 71 ? -1.964 -6.405 13.434 1.00 92.12 71 GLY A O 1
ATOM 590 N N . SER A 1 72 ? -2.607 -5.185 15.198 1.00 91.88 72 SER A N 1
ATOM 591 C CA . SER A 1 72 ? -2.569 -6.289 16.164 1.00 91.88 72 SER A CA 1
ATOM 592 C C . SER A 1 72 ? -3.477 -7.460 15.776 1.00 91.88 72 SER A C 1
ATOM 594 O O . SER A 1 72 ? -3.135 -8.614 16.029 1.00 91.88 72 SER A O 1
ATOM 596 N N . TYR A 1 73 ? -4.622 -7.187 15.142 1.00 92.81 73 TYR A N 1
ATOM 597 C CA . TYR A 1 73 ? -5.550 -8.231 14.708 1.00 92.81 73 TYR A CA 1
ATOM 598 C C . TYR A 1 73 ? -5.199 -8.813 13.328 1.00 92.81 73 TYR A C 1
ATOM 600 O O . TYR A 1 73 ? -5.124 -10.033 13.163 1.00 92.81 73 TYR A O 1
ATOM 608 N N . TYR A 1 74 ? -4.970 -7.956 12.328 1.00 91.19 74 TYR A N 1
ATOM 609 C CA . TYR A 1 74 ? -4.815 -8.374 10.930 1.00 91.19 74 TYR A CA 1
ATOM 610 C C . TYR A 1 74 ? -3.371 -8.674 10.519 1.00 91.19 74 TYR A C 1
ATOM 612 O O . TYR A 1 74 ? -3.155 -9.482 9.618 1.00 91.19 74 TYR A O 1
ATOM 620 N N . MET A 1 75 ? -2.378 -8.068 11.172 1.00 88.75 75 MET A N 1
ATOM 621 C CA . MET A 1 75 ? -0.956 -8.191 10.822 1.00 88.75 75 MET A CA 1
ATOM 622 C C . MET A 1 75 ? -0.204 -9.121 11.773 1.00 88.75 75 MET A C 1
ATOM 624 O O . MET A 1 75 ? 0.887 -8.815 12.254 1.00 88.75 75 MET A O 1
ATOM 628 N N . ASN A 1 76 ? -0.775 -10.293 12.045 1.00 86.81 76 ASN A N 1
ATOM 629 C CA . ASN A 1 76 ? -0.065 -11.319 12.802 1.00 86.81 76 ASN A CA 1
ATOM 630 C C . ASN A 1 76 ? 1.176 -11.832 12.040 1.00 86.81 76 ASN A C 1
ATOM 632 O O . ASN A 1 76 ? 1.339 -11.615 10.838 1.00 86.81 76 ASN A O 1
ATOM 636 N N . ARG A 1 77 ? 2.054 -12.562 12.738 1.00 87.31 77 ARG A N 1
ATOM 637 C CA . ARG A 1 77 ? 3.309 -13.084 12.168 1.00 87.31 77 ARG A CA 1
ATOM 638 C C . ARG A 1 77 ? 3.102 -13.856 10.861 1.00 87.31 77 ARG A C 1
ATOM 640 O O . ARG A 1 77 ? 3.823 -13.625 9.898 1.00 87.31 77 ARG A O 1
ATOM 647 N N . THR A 1 78 ? 2.078 -14.706 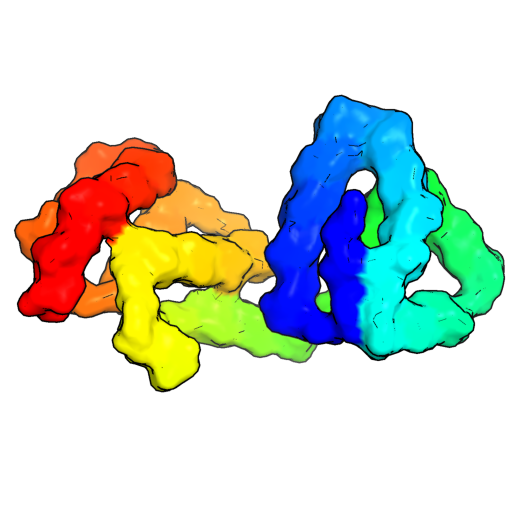10.801 1.00 87.69 78 THR A N 1
ATOM 648 C CA . THR A 1 78 ? 1.735 -15.471 9.593 1.00 87.69 78 THR A CA 1
ATOM 649 C C . THR A 1 78 ? 1.379 -14.558 8.423 1.00 87.69 78 THR A C 1
ATOM 651 O O . THR A 1 78 ? 1.756 -14.836 7.286 1.00 87.69 78 THR A O 1
ATOM 654 N N . TRP A 1 79 ? 0.649 -13.472 8.679 1.00 88.88 79 TRP A N 1
ATOM 655 C CA . TRP A 1 79 ? 0.345 -12.476 7.659 1.00 88.88 79 TRP A CA 1
ATOM 656 C C . TRP A 1 79 ? 1.615 -11.764 7.182 1.00 88.88 79 TRP A C 1
ATOM 658 O O . TRP A 1 79 ? 1.841 -11.695 5.975 1.00 88.88 79 TRP A O 1
ATOM 668 N N . ILE A 1 80 ? 2.481 -11.322 8.102 1.00 88.00 80 ILE A N 1
ATOM 669 C CA . ILE A 1 80 ? 3.745 -10.649 7.759 1.00 88.00 80 ILE A CA 1
ATOM 670 C C . ILE A 1 80 ? 4.616 -11.556 6.884 1.00 88.00 80 ILE A C 1
ATOM 672 O O . ILE A 1 80 ? 5.116 -11.114 5.851 1.00 88.00 80 ILE A O 1
ATOM 676 N N . ASP A 1 81 ? 4.763 -12.829 7.254 1.00 90.56 81 ASP A N 1
ATOM 677 C CA . ASP A 1 81 ? 5.580 -13.791 6.509 1.00 90.56 81 ASP A CA 1
ATOM 678 C C . ASP A 1 81 ? 5.015 -14.040 5.098 1.00 90.56 81 ASP A C 1
ATOM 680 O O . ASP A 1 81 ? 5.765 -14.050 4.117 1.00 90.56 81 ASP A O 1
ATOM 684 N N . LYS A 1 82 ? 3.686 -14.159 4.963 1.00 90.00 82 LYS A N 1
ATOM 685 C CA . LYS A 1 82 ? 3.016 -14.283 3.656 1.00 90.00 82 LYS A CA 1
ATOM 686 C C . LYS A 1 82 ? 3.213 -13.045 2.787 1.00 90.00 82 LYS A C 1
ATOM 688 O O . LYS A 1 82 ? 3.522 -13.183 1.604 1.00 90.00 82 LYS A O 1
ATOM 693 N N . GLN A 1 83 ? 3.058 -11.851 3.354 1.00 89.75 83 GLN A N 1
ATOM 694 C CA . GLN A 1 83 ? 3.233 -10.608 2.607 1.00 89.75 83 GLN A CA 1
ATOM 695 C C . GLN A 1 83 ? 4.693 -10.383 2.207 1.00 89.75 83 GLN A C 1
ATOM 697 O O . GLN A 1 83 ? 4.949 -9.996 1.071 1.00 89.75 83 GLN A O 1
ATOM 702 N N . LYS A 1 84 ? 5.661 -10.724 3.069 1.00 91.19 84 LYS A N 1
ATOM 703 C CA . LYS A 1 84 ? 7.091 -10.741 2.712 1.00 91.19 84 LYS A CA 1
ATOM 704 C C . LYS A 1 84 ? 7.369 -11.679 1.550 1.00 91.19 84 LYS A C 1
ATOM 706 O O . LYS A 1 84 ? 8.010 -11.277 0.582 1.00 91.19 84 LYS A O 1
ATOM 711 N N . TYR A 1 85 ? 6.852 -12.903 1.611 1.00 91.88 85 TYR A N 1
ATOM 712 C CA . TYR A 1 85 ? 6.998 -13.858 0.519 1.00 91.88 85 TYR A CA 1
ATOM 713 C C . TYR A 1 85 ? 6.402 -13.318 -0.788 1.00 91.88 85 TYR A C 1
ATOM 715 O O . TYR A 1 85 ? 7.076 -13.335 -1.817 1.00 91.88 85 TYR A O 1
ATOM 723 N N . LYS A 1 86 ? 5.175 -12.783 -0.743 1.00 90.38 86 LYS A N 1
ATOM 724 C CA . LYS A 1 86 ? 4.491 -12.199 -1.903 1.00 90.38 86 LYS A CA 1
ATOM 725 C C . LYS A 1 86 ? 5.268 -11.020 -2.487 1.00 90.38 86 LYS A C 1
ATOM 727 O O . LYS A 1 86 ? 5.489 -10.982 -3.692 1.00 90.38 86 LYS A O 1
ATOM 732 N N . ALA A 1 87 ? 5.730 -10.097 -1.645 1.00 91.38 87 ALA A N 1
ATOM 733 C CA . ALA A 1 87 ? 6.499 -8.933 -2.068 1.00 91.38 87 ALA A CA 1
ATOM 734 C C . ALA A 1 87 ? 7.807 -9.330 -2.759 1.00 91.38 87 ALA A C 1
ATOM 736 O O . ALA A 1 87 ? 8.103 -8.833 -3.845 1.00 91.38 87 ALA A O 1
ATOM 737 N N . LEU A 1 88 ? 8.557 -10.272 -2.183 1.00 92.38 88 LEU A N 1
ATOM 738 C CA . LEU A 1 88 ? 9.829 -10.729 -2.743 1.00 92.38 88 LEU A CA 1
ATOM 739 C C . LEU A 1 88 ? 9.642 -11.563 -4.019 1.00 92.38 88 LEU A C 1
ATOM 741 O O . LEU A 1 88 ? 10.425 -11.424 -4.952 1.00 92.38 88 LEU A O 1
ATOM 745 N N . LYS A 1 89 ? 8.591 -12.390 -4.101 1.00 94.44 89 LYS A N 1
ATOM 746 C CA . LYS A 1 89 ? 8.320 -13.248 -5.269 1.00 94.44 89 LYS A CA 1
ATOM 747 C C . LYS A 1 89 ? 7.576 -12.570 -6.413 1.00 94.44 89 LYS A C 1
ATOM 749 O O . LYS A 1 89 ? 7.615 -13.103 -7.518 1.00 94.44 89 LYS A O 1
ATOM 754 N N . ALA A 1 90 ? 6.929 -11.431 -6.169 1.00 94.69 90 ALA A N 1
ATOM 755 C CA . ALA A 1 90 ? 6.213 -10.695 -7.202 1.00 94.69 90 ALA A CA 1
ATOM 756 C C . ALA A 1 90 ? 7.135 -10.385 -8.387 1.00 94.69 90 ALA A C 1
ATOM 758 O O . ALA A 1 90 ? 8.183 -9.759 -8.208 1.00 94.69 90 ALA A O 1
ATOM 759 N N . SER A 1 91 ? 6.732 -10.807 -9.582 1.00 96.56 91 SER A N 1
ATOM 760 C CA . SER A 1 91 ? 7.510 -10.641 -10.816 1.00 96.56 91 SER A CA 1
ATOM 761 C C . SER A 1 91 ? 6.695 -9.966 -11.911 1.00 96.56 91 SER A C 1
ATOM 763 O O . SER A 1 91 ? 5.459 -9.929 -11.848 1.00 96.56 91 SER A O 1
ATOM 765 N N . TYR A 1 92 ? 7.396 -9.379 -12.882 1.00 97.38 92 TYR A N 1
ATOM 766 C CA . TYR A 1 92 ? 6.770 -8.710 -14.016 1.00 97.38 92 TYR A CA 1
ATOM 767 C C . TYR A 1 92 ? 5.905 -9.695 -14.804 1.00 97.38 92 TYR A C 1
ATOM 769 O O . TYR A 1 92 ? 6.382 -10.755 -15.208 1.00 97.38 92 TYR A O 1
ATOM 777 N N . ARG A 1 93 ? 4.636 -9.334 -15.029 1.00 95.38 93 ARG A N 1
ATOM 778 C CA . ARG A 1 93 ? 3.662 -10.148 -15.776 1.00 95.38 93 ARG A CA 1
ATOM 779 C C . ARG A 1 93 ? 3.477 -11.581 -15.274 1.00 95.38 93 ARG A C 1
ATOM 781 O O . ARG A 1 93 ? 3.270 -12.510 -16.054 1.00 95.38 93 ARG A O 1
ATOM 788 N N . GLU A 1 94 ? 3.496 -11.763 -13.959 1.00 94.38 94 GLU A N 1
ATOM 789 C CA . GLU A 1 94 ? 3.070 -13.022 -13.344 1.00 94.38 94 GLU A CA 1
ATOM 790 C C . GLU A 1 94 ? 1.596 -13.353 -13.694 1.00 94.38 94 GLU A C 1
ATOM 792 O O . GLU A 1 94 ? 0.876 -12.478 -14.177 1.00 94.38 94 GLU A O 1
ATOM 797 N N . PRO A 1 95 ? 1.099 -14.587 -13.471 1.00 91.50 95 PRO A N 1
ATOM 798 C CA . PRO A 1 95 ? -0.151 -15.081 -14.070 1.00 91.50 95 PRO A CA 1
ATOM 799 C C . PRO A 1 95 ? -1.395 -14.177 -13.954 1.00 91.50 95 PRO A C 1
ATOM 801 O O . PRO A 1 95 ? -2.192 -14.128 -14.886 1.00 91.50 95 PRO A O 1
ATOM 804 N N . ASN A 1 96 ? -1.547 -13.422 -12.860 1.00 91.38 96 ASN A N 1
ATOM 805 C CA . ASN A 1 96 ? -2.682 -12.507 -12.642 1.00 91.38 96 ASN A CA 1
ATOM 806 C C . ASN A 1 96 ? -2.447 -11.071 -13.153 1.00 91.38 96 ASN A C 1
ATOM 808 O O . ASN A 1 96 ? -3.324 -10.220 -13.044 1.00 91.38 96 ASN A O 1
ATOM 812 N N . PHE A 1 97 ? -1.265 -10.804 -13.700 1.00 94.19 97 PHE A N 1
ATOM 813 C CA . PHE A 1 97 ? -0.785 -9.499 -14.149 1.00 94.19 97 PHE A CA 1
ATOM 814 C C . PHE A 1 97 ? -0.200 -9.587 -15.567 1.00 94.19 97 PHE A C 1
ATOM 816 O O . PHE A 1 97 ? 0.648 -8.793 -15.946 1.00 94.19 97 PHE A O 1
ATOM 823 N N . SER A 1 98 ? -0.644 -10.544 -16.385 1.00 94.25 98 SER A N 1
ATOM 824 C CA . SER A 1 98 ? -0.038 -10.856 -17.691 1.00 94.25 98 SER A CA 1
ATOM 825 C C . SER A 1 98 ? 0.011 -9.689 -18.690 1.00 94.25 98 SER A C 1
ATOM 827 O O . SER A 1 98 ? 0.868 -9.673 -19.573 1.00 94.25 98 SER A O 1
ATOM 829 N N . LEU A 1 99 ? -0.882 -8.704 -18.548 1.00 95.06 99 LEU A N 1
ATOM 830 C CA . LEU A 1 99 ? -0.953 -7.498 -19.384 1.00 95.06 99 LEU A CA 1
ATOM 831 C C . LEU A 1 99 ? -0.306 -6.263 -18.741 1.00 95.06 99 LEU A C 1
ATOM 833 O O . LEU A 1 99 ? -0.377 -5.174 -19.306 1.00 95.06 99 LEU A O 1
ATOM 837 N N . GLU A 1 100 ? 0.306 -6.427 -17.569 1.00 96.81 100 GLU A N 1
ATOM 838 C CA . GLU A 1 100 ? 0.925 -5.349 -16.807 1.00 96.81 100 GLU A CA 1
ATOM 839 C C . GLU A 1 100 ? 2.036 -4.670 -17.613 1.00 96.81 100 GLU A C 1
ATOM 841 O O . GLU A 1 100 ? 2.877 -5.325 -18.247 1.00 96.81 100 GLU A O 1
ATOM 846 N N . LYS A 1 101 ? 2.022 -3.337 -17.588 1.00 97.69 101 LYS A N 1
ATOM 847 C CA . LYS A 1 101 ? 3.066 -2.493 -18.172 1.00 97.69 101 LYS A CA 1
ATOM 848 C C . LYS A 1 101 ? 4.243 -2.314 -17.208 1.00 97.69 101 LYS A C 1
ATOM 850 O O . LYS A 1 101 ? 4.052 -2.395 -15.996 1.00 97.69 101 LYS A O 1
ATOM 855 N N . PRO A 1 102 ? 5.450 -1.980 -17.700 1.00 97.81 102 PRO A N 1
ATOM 856 C CA . PRO A 1 102 ? 6.614 -1.708 -16.864 1.00 97.81 102 PRO A CA 1
ATOM 857 C C . PRO A 1 102 ? 6.356 -0.719 -15.722 1.00 97.81 102 PRO A C 1
ATOM 859 O O . PRO A 1 102 ? 6.748 -0.969 -14.582 1.00 97.81 102 PRO A O 1
ATOM 862 N N . SER A 1 103 ? 5.652 0.384 -16.006 1.00 96.94 103 SER A N 1
ATOM 863 C CA . SER A 1 103 ? 5.325 1.385 -14.985 1.00 96.94 103 SER A CA 1
ATOM 864 C C . SER A 1 103 ? 4.309 0.876 -13.954 1.00 96.94 103 SER A C 1
ATOM 866 O O . SER A 1 103 ? 4.437 1.171 -12.766 1.00 96.94 103 SER A O 1
ATOM 868 N N . GLU A 1 104 ? 3.338 0.065 -14.378 1.00 96.75 104 GLU A N 1
ATOM 869 C CA . GLU A 1 104 ? 2.343 -0.564 -13.501 1.00 96.75 104 GLU A CA 1
ATOM 870 C C . GLU A 1 104 ? 2.996 -1.606 -12.585 1.00 96.75 104 GLU A C 1
ATOM 872 O O . GLU A 1 104 ? 2.739 -1.610 -11.380 1.00 96.75 104 GLU A O 1
ATOM 877 N N . PHE A 1 105 ? 3.923 -2.404 -13.125 1.00 97.12 105 PHE A N 1
ATOM 878 C CA . PHE A 1 105 ? 4.715 -3.360 -12.355 1.00 9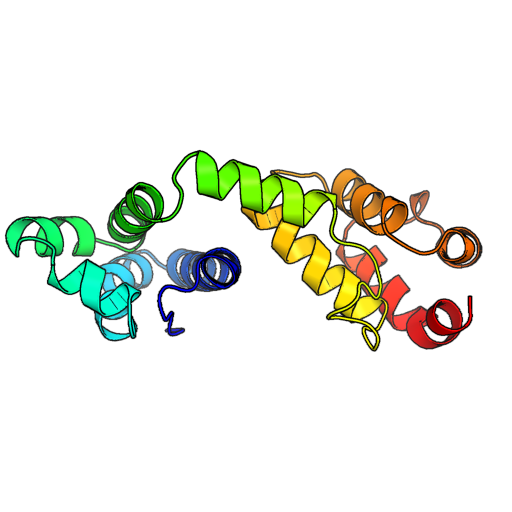7.12 105 PHE A CA 1
ATOM 879 C C . PHE A 1 105 ? 5.533 -2.690 -11.267 1.00 97.12 105 PHE A C 1
ATOM 881 O O . PHE A 1 105 ? 5.509 -3.132 -10.119 1.00 97.12 105 PHE A O 1
ATOM 888 N N . TYR A 1 106 ? 6.216 -1.597 -11.600 1.00 96.56 106 TYR A N 1
ATOM 889 C CA . TYR A 1 106 ? 6.937 -0.814 -10.609 1.00 96.56 106 TYR A CA 1
ATOM 890 C C . TYR A 1 106 ? 6.008 -0.341 -9.482 1.00 96.56 106 TYR A C 1
ATOM 892 O O . TYR A 1 106 ? 6.324 -0.538 -8.308 1.00 96.56 106 TYR A O 1
ATOM 900 N N . ILE A 1 107 ? 4.833 0.210 -9.809 1.00 94.06 107 ILE A N 1
ATOM 901 C CA . ILE A 1 107 ? 3.853 0.661 -8.807 1.00 94.06 107 ILE A CA 1
ATOM 902 C C . ILE A 1 107 ? 3.404 -0.508 -7.919 1.00 94.06 107 ILE A C 1
ATOM 904 O O . ILE A 1 107 ? 3.389 -0.383 -6.695 1.00 94.06 107 ILE A O 1
ATOM 908 N N . ARG A 1 108 ? 3.072 -1.662 -8.506 1.00 93.25 108 ARG A N 1
ATOM 909 C CA . ARG A 1 108 ? 2.633 -2.840 -7.747 1.00 93.25 108 ARG A CA 1
ATOM 910 C C . ARG A 1 108 ? 3.742 -3.394 -6.854 1.00 93.25 108 ARG A C 1
ATOM 912 O O . ARG A 1 108 ? 3.515 -3.629 -5.668 1.00 93.25 108 ARG A O 1
ATOM 919 N N . LYS A 1 109 ? 4.944 -3.597 -7.401 1.00 94.31 109 LYS A N 1
ATOM 920 C CA . LYS A 1 109 ? 6.095 -4.152 -6.675 1.00 94.31 109 LYS A CA 1
ATOM 921 C C . LYS A 1 109 ? 6.497 -3.244 -5.515 1.00 94.31 109 LYS A C 1
ATOM 923 O O . LYS A 1 109 ? 6.682 -3.733 -4.405 1.00 94.31 109 LYS A O 1
ATOM 928 N N . THR A 1 110 ? 6.563 -1.931 -5.733 1.00 92.88 110 THR A N 1
ATOM 929 C CA . THR A 1 110 ? 6.906 -0.971 -4.671 1.00 92.88 110 THR A CA 1
ATOM 930 C C . THR A 1 110 ? 5.856 -0.905 -3.567 1.00 92.88 110 THR A C 1
ATOM 932 O O . THR A 1 110 ? 6.229 -0.865 -2.398 1.00 92.88 110 THR A O 1
ATOM 935 N N . GLN A 1 111 ? 4.561 -0.987 -3.894 1.00 89.12 111 GLN A N 1
ATOM 936 C CA . GLN A 1 111 ? 3.496 -1.075 -2.886 1.00 89.12 111 GLN A CA 1
ATOM 937 C C . GLN A 1 111 ? 3.611 -2.336 -2.019 1.00 89.12 111 GLN A C 1
ATOM 939 O O . GLN A 1 111 ? 3.415 -2.263 -0.807 1.00 89.12 111 GLN A O 1
ATOM 944 N N . LEU A 1 112 ? 3.955 -3.481 -2.619 1.00 90.00 112 LEU A N 1
ATOM 945 C CA . LEU A 1 112 ? 4.176 -4.720 -1.873 1.00 90.00 112 LEU A CA 1
ATOM 946 C C . LEU A 1 112 ? 5.419 -4.637 -0.978 1.00 90.00 112 LEU A C 1
ATOM 948 O O . LEU A 1 112 ? 5.370 -5.086 0.161 1.00 90.00 112 LEU A O 1
ATOM 952 N N . LEU A 1 113 ? 6.521 -4.058 -1.465 1.00 91.62 113 LEU A N 1
ATOM 953 C CA . LEU A 1 113 ? 7.758 -3.912 -0.688 1.00 91.62 113 LEU A CA 1
ATOM 954 C C . LEU A 1 113 ? 7.571 -2.961 0.502 1.00 91.62 113 LEU A C 1
ATOM 956 O O . LEU A 1 113 ? 7.907 -3.329 1.626 1.00 91.62 113 LEU A O 1
ATOM 960 N N . ALA A 1 114 ? 6.961 -1.793 0.274 1.00 86.62 114 ALA A N 1
ATOM 961 C CA . ALA A 1 114 ? 6.726 -0.773 1.301 1.00 86.62 114 ALA A CA 1
ATOM 962 C C . ALA A 1 114 ? 5.821 -1.251 2.451 1.00 86.62 114 ALA A C 1
ATOM 964 O O . ALA A 1 114 ? 5.797 -0.643 3.518 1.00 86.62 114 ALA A O 1
ATOM 965 N N . LEU A 1 115 ? 5.068 -2.336 2.249 1.00 80.38 115 LEU A N 1
ATOM 966 C CA . LEU A 1 115 ? 4.231 -2.926 3.289 1.00 80.38 115 LEU A CA 1
ATOM 967 C C . LEU A 1 115 ? 5.035 -3.621 4.391 1.00 80.38 115 LEU A C 1
ATOM 969 O O . LEU A 1 115 ? 4.593 -3.685 5.536 1.00 80.38 115 LEU A O 1
ATOM 973 N N . VAL A 1 116 ? 6.171 -4.213 4.031 1.00 85.69 116 VAL A N 1
ATOM 974 C CA . VAL A 1 116 ? 6.857 -5.208 4.867 1.00 85.69 116 VAL A CA 1
ATOM 975 C C . VAL A 1 116 ? 8.348 -4.944 5.047 1.00 85.69 116 VAL A C 1
ATOM 977 O O . VAL A 1 116 ? 8.975 -5.616 5.872 1.00 85.69 116 VAL A O 1
ATOM 980 N N . LEU A 1 117 ? 8.914 -4.004 4.287 1.00 86.56 117 LEU A N 1
ATOM 981 C CA . LEU A 1 117 ? 10.332 -3.673 4.282 1.00 86.56 117 LEU A CA 1
ATOM 982 C C . LEU A 1 117 ? 10.532 -2.155 4.275 1.00 86.56 117 LEU A C 1
ATOM 984 O O . LEU A 1 117 ? 9.816 -1.424 3.594 1.00 86.56 117 LEU A O 1
ATOM 988 N N . ASP A 1 118 ? 11.556 -1.718 4.999 1.00 89.12 118 ASP A N 1
ATOM 989 C CA . ASP A 1 118 ? 12.098 -0.365 4.930 1.00 89.12 118 ASP A CA 1
ATOM 990 C C . ASP A 1 118 ? 13.340 -0.409 4.029 1.00 89.12 118 ASP A C 1
ATOM 992 O O . ASP A 1 118 ? 14.378 -0.946 4.421 1.00 89.12 118 ASP A O 1
ATOM 996 N N . LEU A 1 119 ? 13.186 0.024 2.775 1.00 91.81 119 LEU A N 1
ATOM 997 C CA . LEU A 1 119 ? 14.211 -0.078 1.735 1.00 91.81 119 LEU A CA 1
ATOM 998 C C . LEU A 1 119 ? 14.629 1.309 1.250 1.00 91.81 119 LEU A C 1
ATOM 1000 O O . LEU A 1 119 ? 13.792 2.176 1.001 1.00 91.81 119 LEU A O 1
ATOM 1004 N N . SER A 1 120 ? 15.929 1.484 1.021 1.00 93.94 120 SER A N 1
ATOM 1005 C CA . SER A 1 120 ? 16.459 2.651 0.321 1.00 93.94 120 SER A CA 1
ATOM 1006 C C . SER A 1 120 ? 15.998 2.683 -1.141 1.00 93.94 120 SER A C 1
ATOM 1008 O O . SER A 1 120 ? 15.609 1.665 -1.719 1.00 93.94 120 SER A O 1
ATOM 1010 N N . ALA A 1 121 ? 16.123 3.844 -1.790 1.00 93.81 121 ALA A N 1
ATOM 1011 C CA . ALA A 1 121 ? 15.832 3.977 -3.217 1.00 93.81 121 ALA A CA 1
ATOM 1012 C C . ALA A 1 121 ? 16.613 2.965 -4.077 1.00 93.81 121 ALA A C 1
ATOM 1014 O O . ALA A 1 121 ? 16.031 2.305 -4.935 1.00 93.81 121 ALA A O 1
ATOM 1015 N N . SER A 1 122 ? 17.908 2.777 -3.802 1.00 94.19 122 SER A N 1
ATOM 1016 C CA . SER A 1 122 ? 18.746 1.816 -4.528 1.00 94.19 122 SER A CA 1
ATOM 1017 C C . SER A 1 122 ? 18.308 0.366 -4.310 1.00 94.19 122 SER A C 1
ATOM 1019 O O . SER A 1 122 ? 18.289 -0.416 -5.259 1.00 94.19 122 SER A O 1
ATOM 1021 N N . GLN A 1 123 ? 17.895 0.011 -3.090 1.00 95.38 123 GLN A N 1
ATOM 1022 C CA . GLN A 1 123 ? 17.348 -1.312 -2.789 1.00 95.38 123 GLN A CA 1
ATOM 1023 C C . GLN A 1 123 ? 16.016 -1.543 -3.510 1.00 95.38 123 GLN A C 1
ATOM 1025 O O . GLN A 1 123 ? 15.819 -2.610 -4.083 1.00 95.38 123 GLN A O 1
ATOM 1030 N N . ILE A 1 124 ? 15.132 -0.541 -3.556 1.00 95.81 124 ILE A N 1
ATOM 1031 C CA . ILE A 1 124 ? 13.870 -0.616 -4.305 1.00 95.81 124 ILE A CA 1
ATOM 1032 C C . ILE A 1 124 ? 14.133 -0.854 -5.797 1.00 95.81 124 ILE A C 1
ATOM 1034 O O . ILE A 1 124 ? 13.544 -1.762 -6.385 1.00 95.81 124 ILE A O 1
ATOM 1038 N N . ILE A 1 125 ? 15.021 -0.063 -6.409 1.00 96.38 125 ILE A N 1
ATOM 1039 C CA . ILE A 1 125 ? 15.380 -0.202 -7.829 1.00 96.38 125 ILE A CA 1
ATOM 1040 C C . ILE A 1 125 ? 15.936 -1.606 -8.092 1.00 96.38 125 ILE A C 1
ATOM 1042 O O . ILE A 1 125 ? 15.515 -2.267 -9.041 1.00 96.38 125 ILE A O 1
ATOM 1046 N N . MET A 1 126 ? 16.833 -2.091 -7.231 1.00 95.38 126 MET A N 1
ATOM 1047 C CA . MET A 1 126 ? 17.412 -3.429 -7.343 1.00 95.38 126 MET A CA 1
ATOM 1048 C C . MET A 1 126 ? 16.347 -4.533 -7.252 1.00 95.38 126 MET A C 1
ATOM 1050 O O . MET A 1 126 ? 16.326 -5.422 -8.099 1.00 95.38 126 MET A O 1
ATOM 1054 N N . GLU A 1 127 ? 15.434 -4.471 -6.281 1.00 96.31 127 GLU A N 1
ATOM 1055 C CA . GLU A 1 127 ? 14.352 -5.456 -6.125 1.00 96.31 127 GLU A CA 1
ATOM 1056 C C . GLU A 1 127 ? 13.400 -5.487 -7.330 1.00 96.31 127 GLU A C 1
ATOM 1058 O O . GLU A 1 127 ? 12.954 -6.561 -7.754 1.00 96.31 127 GLU A O 1
ATOM 1063 N N . VAL A 1 128 ? 13.105 -4.320 -7.914 1.00 96.69 128 VAL A N 1
ATOM 1064 C CA . VAL A 1 128 ? 12.305 -4.222 -9.143 1.00 96.69 128 VAL A CA 1
ATOM 1065 C C . VAL A 1 128 ? 13.054 -4.853 -10.317 1.00 96.69 128 VAL A C 1
ATOM 1067 O O . VAL A 1 128 ? 12.485 -5.698 -11.005 1.00 96.69 128 VAL A O 1
ATOM 1070 N N . MET A 1 129 ? 14.328 -4.504 -10.521 1.00 96.31 129 MET A N 1
ATOM 1071 C CA . MET A 1 129 ? 15.130 -5.018 -11.639 1.00 96.31 129 MET A CA 1
ATOM 1072 C C . MET A 1 129 ? 15.412 -6.522 -11.536 1.00 96.31 129 MET A C 1
ATOM 1074 O O . MET A 1 129 ? 15.375 -7.208 -12.553 1.00 96.31 129 MET A O 1
ATOM 1078 N N . ASN A 1 130 ? 15.617 -7.061 -10.329 1.00 95.56 130 ASN A N 1
ATOM 1079 C CA . ASN A 1 130 ? 15.798 -8.502 -10.094 1.00 95.56 130 ASN A CA 1
ATOM 1080 C C . ASN A 1 130 ? 14.564 -9.331 -10.478 1.00 95.56 130 ASN A C 1
ATOM 1082 O O . ASN A 1 130 ? 14.670 -10.527 -10.742 1.00 95.56 130 ASN A O 1
ATOM 1086 N N . SER A 1 131 ? 13.392 -8.698 -10.474 1.00 95.44 131 SER A N 1
ATOM 1087 C CA . SER A 1 131 ? 12.103 -9.328 -10.762 1.00 95.44 131 SER A CA 1
ATOM 1088 C C . SER A 1 131 ? 11.555 -8.940 -12.147 1.00 95.44 131 SER A C 1
ATOM 1090 O O . SER A 1 131 ? 10.406 -9.262 -12.467 1.00 95.44 131 SER A O 1
ATOM 1092 N N . ALA A 1 132 ? 12.363 -8.238 -12.947 1.00 96.00 132 ALA A N 1
ATOM 1093 C CA . ALA A 1 132 ? 12.059 -7.796 -14.301 1.00 96.00 132 ALA A CA 1
ATOM 1094 C C . ALA A 1 132 ? 12.786 -8.664 -15.351 1.00 96.00 132 ALA A C 1
ATOM 1096 O O . ALA A 1 132 ? 13.750 -9.362 -15.023 1.00 96.00 132 ALA A O 1
ATOM 1097 N N . PRO A 1 133 ? 12.363 -8.632 -16.629 1.00 95.81 133 PRO A N 1
ATOM 1098 C CA . PRO A 1 133 ? 13.091 -9.288 -17.711 1.00 95.81 133 PRO A CA 1
ATOM 1099 C C . PRO A 1 133 ? 14.537 -8.789 -17.801 1.00 95.81 133 PRO A C 1
ATOM 1101 O O . PRO A 1 133 ? 14.790 -7.584 -17.771 1.00 95.81 133 PRO A O 1
ATOM 1104 N N . SER A 1 134 ? 15.493 -9.704 -17.990 1.00 93.12 134 SER A N 1
ATOM 1105 C CA . SER A 1 134 ? 16.923 -9.363 -18.082 1.00 93.12 134 SER A CA 1
ATOM 1106 C C . SER A 1 134 ? 17.218 -8.333 -19.177 1.00 93.12 134 SER A C 1
ATOM 1108 O O . SER A 1 134 ? 18.097 -7.487 -19.014 1.00 93.12 134 SER A O 1
ATOM 1110 N N . GLY A 1 135 ? 16.439 -8.350 -20.261 1.00 94.44 135 GLY A N 1
ATOM 1111 C CA . GLY A 1 135 ? 16.538 -7.403 -21.365 1.00 94.44 135 GLY A CA 1
ATOM 1112 C C . GLY A 1 135 ? 16.344 -5.934 -20.970 1.00 94.44 135 GLY A C 1
ATOM 1113 O O . GLY A 1 135 ? 16.896 -5.055 -21.630 1.00 94.44 135 GLY A O 1
ATOM 1114 N N . TRP A 1 136 ? 15.665 -5.638 -19.857 1.00 96.44 136 TRP A N 1
ATOM 1115 C CA . TRP A 1 136 ? 15.508 -4.265 -19.363 1.00 96.44 136 TRP A CA 1
ATOM 1116 C C . TRP A 1 136 ? 16.840 -3.604 -19.001 1.00 96.44 136 TRP A C 1
ATOM 1118 O O . TRP A 1 136 ? 16.973 -2.395 -19.162 1.00 96.44 136 TRP A O 1
ATOM 1128 N N . THR A 1 137 ? 17.846 -4.380 -18.582 1.00 94.06 137 THR A N 1
ATOM 1129 C CA . THR A 1 137 ? 19.193 -3.865 -18.261 1.00 94.06 137 THR A CA 1
ATOM 1130 C C . THR A 1 137 ? 19.912 -3.249 -19.466 1.00 94.06 137 THR A C 1
ATOM 1132 O O . THR A 1 137 ? 20.830 -2.457 -19.287 1.00 94.06 137 THR A O 1
ATOM 1135 N N . SER A 1 138 ? 19.481 -3.571 -20.692 1.00 94.25 138 SER A N 1
ATOM 1136 C CA . SER A 1 138 ? 20.015 -2.967 -21.921 1.00 94.25 138 SER A CA 1
ATOM 1137 C C . SER A 1 138 ? 19.419 -1.592 -22.242 1.00 94.25 138 SER A C 1
ATOM 1139 O O . SER A 1 138 ? 19.992 -0.846 -23.032 1.00 94.25 138 SER A O 1
ATOM 1141 N N . ILE A 1 139 ? 18.277 -1.256 -21.633 1.00 95.56 139 ILE A N 1
ATOM 1142 C CA . ILE A 1 139 ? 17.526 -0.015 -21.872 1.00 95.56 139 ILE A CA 1
ATOM 1143 C C . ILE A 1 139 ? 17.640 0.923 -20.665 1.00 95.56 139 ILE A C 1
ATOM 1145 O O . ILE A 1 139 ? 17.749 2.136 -20.828 1.00 95.56 139 ILE A O 1
ATOM 1149 N N . LEU A 1 140 ? 17.603 0.368 -19.452 1.00 95.81 140 LEU A N 1
ATOM 1150 C CA . LEU A 1 140 ? 17.621 1.113 -18.199 1.00 95.81 140 LEU A CA 1
ATOM 1151 C C . LEU A 1 140 ? 19.015 1.094 -17.584 1.00 95.81 140 LEU A C 1
ATOM 1153 O O . LEU A 1 140 ? 19.530 0.046 -17.192 1.00 95.81 140 LEU A O 1
ATOM 1157 N N . THR A 1 141 ? 19.584 2.279 -17.405 1.00 92.44 141 THR A N 1
ATOM 1158 C CA . THR A 1 141 ? 20.900 2.455 -16.791 1.00 92.44 141 THR A CA 1
ATOM 1159 C C . THR A 1 141 ? 20.743 2.752 -15.301 1.00 92.44 141 THR A C 1
ATOM 1161 O O . THR A 1 141 ? 20.888 3.885 -14.853 1.00 92.44 141 THR A O 1
ATOM 1164 N N . THR A 1 142 ? 20.416 1.722 -14.519 1.00 87.81 142 THR A N 1
ATOM 1165 C CA . THR A 1 142 ? 19.934 1.870 -13.130 1.00 87.81 142 THR A CA 1
ATOM 1166 C C . THR A 1 142 ? 20.894 2.560 -12.166 1.00 87.81 142 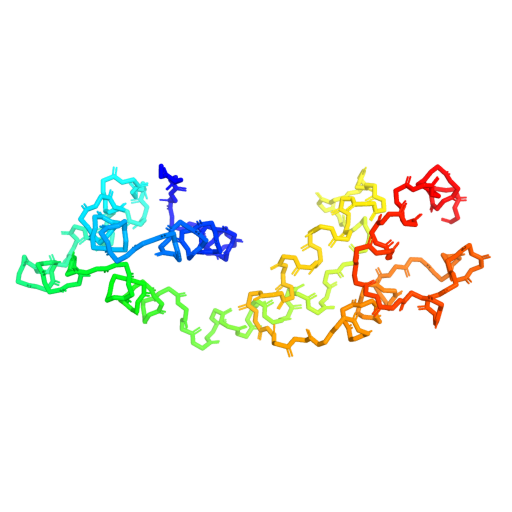THR A C 1
ATOM 1168 O O . THR A 1 142 ? 20.440 3.206 -11.228 1.00 87.81 142 THR A O 1
ATOM 1171 N N . HIS A 1 143 ? 22.205 2.478 -12.402 1.00 88.00 143 HIS A N 1
ATOM 1172 C CA . HIS A 1 143 ? 23.218 3.146 -11.579 1.00 88.00 143 HIS A CA 1
ATOM 1173 C C . HIS A 1 143 ? 23.264 4.672 -11.763 1.00 88.00 143 HIS A C 1
ATOM 1175 O O . HIS A 1 143 ? 23.946 5.344 -10.994 1.00 88.00 143 HIS A O 1
ATOM 1181 N N . LEU A 1 144 ? 22.584 5.214 -12.781 1.00 89.19 144 LEU A N 1
ATOM 1182 C CA . LEU A 1 144 ? 22.497 6.656 -13.020 1.00 89.19 144 LEU A CA 1
ATOM 1183 C C . LEU A 1 144 ? 21.295 7.309 -12.330 1.00 89.19 144 LEU A C 1
ATOM 1185 O O . LEU A 1 144 ? 21.212 8.533 -12.335 1.00 89.19 144 LEU A O 1
ATOM 1189 N N . TYR A 1 145 ? 20.371 6.526 -11.765 1.00 93.56 145 TYR A N 1
ATOM 1190 C CA . TYR A 1 145 ? 19.196 7.066 -11.084 1.00 93.56 145 TYR A CA 1
ATOM 1191 C C . TYR A 1 145 ? 19.517 7.330 -9.612 1.00 93.56 145 TYR A C 1
ATOM 1193 O O . TYR A 1 145 ? 19.894 6.419 -8.873 1.00 93.56 145 TYR A O 1
ATOM 1201 N N . ASN A 1 146 ? 19.355 8.582 -9.189 1.00 89.81 146 ASN A N 1
ATOM 1202 C CA . ASN A 1 146 ? 19.631 9.031 -7.824 1.00 89.81 146 ASN A CA 1
ATOM 1203 C C . ASN A 1 146 ? 18.505 8.658 -6.858 1.00 89.81 146 ASN A C 1
ATOM 1205 O O . ASN A 1 146 ? 18.740 8.437 -5.668 1.00 89.81 146 ASN A O 1
ATOM 1209 N N . ASP A 1 147 ? 17.277 8.587 -7.368 1.00 94.00 147 ASP A N 1
ATOM 1210 C CA . ASP A 1 147 ? 16.097 8.251 -6.592 1.00 94.00 147 ASP A CA 1
ATOM 1211 C C . ASP A 1 147 ? 15.091 7.405 -7.387 1.00 94.00 147 ASP A C 1
ATOM 1213 O O . ASP A 1 147 ? 15.260 7.061 -8.561 1.00 94.00 147 ASP A O 1
ATOM 1217 N N . VAL A 1 148 ? 14.016 7.033 -6.697 1.00 94.88 148 VAL A N 1
ATOM 1218 C CA . VAL A 1 148 ? 12.938 6.231 -7.269 1.00 94.88 148 VAL A CA 1
ATOM 1219 C C . VAL A 1 148 ? 12.071 7.001 -8.272 1.00 94.88 148 VAL A C 1
ATOM 1221 O O . VAL A 1 148 ? 11.403 6.367 -9.088 1.00 94.88 148 VAL A O 1
ATOM 1224 N N . ILE A 1 149 ? 12.077 8.336 -8.233 1.00 95.62 149 ILE A N 1
ATOM 1225 C CA . ILE A 1 149 ? 11.276 9.199 -9.108 1.00 95.62 149 ILE A CA 1
ATOM 1226 C C . ILE A 1 149 ? 11.903 9.215 -10.503 1.00 95.62 149 ILE A C 1
ATOM 1228 O O . ILE A 1 149 ? 11.201 8.992 -11.490 1.00 95.62 149 ILE A O 1
ATOM 1232 N N . GLU A 1 150 ? 13.222 9.406 -10.588 1.00 96.50 150 GLU A N 1
ATOM 1233 C CA . GLU A 1 150 ? 13.980 9.320 -11.841 1.00 96.50 150 GLU A CA 1
ATOM 1234 C C . GLU A 1 150 ? 13.815 7.942 -12.492 1.00 96.50 150 GLU A C 1
ATOM 1236 O O . GLU A 1 150 ? 13.517 7.842 -13.685 1.00 96.50 150 GLU A O 1
ATOM 1241 N N . PHE A 1 151 ? 13.923 6.872 -11.697 1.00 97.00 151 PHE A N 1
ATOM 1242 C CA . PHE A 1 151 ? 13.717 5.511 -12.188 1.00 97.00 151 PHE A CA 1
ATOM 1243 C C . PHE A 1 151 ? 12.290 5.288 -12.709 1.00 97.00 151 PHE A C 1
ATOM 1245 O O . PHE A 1 151 ? 12.104 4.740 -13.798 1.00 97.00 151 PHE A O 1
ATOM 1252 N N . GLN A 1 152 ? 11.271 5.742 -11.973 1.00 96.94 152 GLN A N 1
ATOM 1253 C CA . GLN A 1 152 ? 9.876 5.632 -12.400 1.00 96.94 152 GLN A CA 1
ATOM 1254 C C . GLN A 1 152 ? 9.612 6.419 -13.694 1.00 96.94 152 GLN A C 1
ATOM 1256 O O . GLN A 1 152 ? 8.908 5.929 -14.583 1.00 96.94 152 GLN A O 1
ATOM 1261 N N . ALA A 1 153 ? 10.191 7.614 -13.828 1.00 96.62 153 ALA A N 1
ATOM 1262 C CA . ALA A 1 153 ? 10.100 8.414 -15.044 1.00 96.62 153 ALA A CA 1
ATOM 1263 C C . ALA A 1 153 ? 10.765 7.706 -16.235 1.00 96.62 153 ALA A C 1
ATOM 1265 O O . ALA A 1 153 ? 10.173 7.647 -17.313 1.00 96.62 153 ALA A O 1
ATOM 1266 N N . ALA A 1 154 ? 11.941 7.104 -16.036 1.00 97.12 154 ALA A N 1
ATOM 1267 C CA . ALA A 1 154 ? 12.638 6.336 -17.065 1.00 97.12 154 ALA A CA 1
ATOM 1268 C C . ALA A 1 154 ? 11.838 5.102 -17.515 1.00 97.12 154 ALA A C 1
ATOM 1270 O O . ALA A 1 154 ? 11.690 4.872 -18.717 1.00 97.12 154 ALA A O 1
ATOM 1271 N N . LEU A 1 155 ? 11.252 4.353 -16.573 1.00 97.19 155 LEU A N 1
ATOM 1272 C CA . LEU A 1 155 ? 10.348 3.238 -16.880 1.00 97.19 155 LEU A CA 1
ATOM 1273 C C . LEU A 1 155 ? 9.170 3.684 -17.744 1.00 97.19 155 LEU A C 1
ATOM 1275 O O . LEU A 1 155 ? 8.797 2.987 -18.687 1.00 97.19 155 LEU A O 1
ATOM 1279 N N . LYS A 1 156 ? 8.586 4.848 -17.434 1.00 97.38 156 LYS A N 1
ATOM 1280 C CA . LYS A 1 156 ? 7.462 5.379 -18.203 1.00 97.38 156 LYS A CA 1
ATOM 1281 C C . LYS A 1 156 ? 7.886 5.862 -19.589 1.00 97.38 156 LYS A C 1
ATOM 1283 O O . LYS A 1 156 ? 7.179 5.608 -20.558 1.00 97.38 156 LYS A O 1
ATOM 1288 N N . PHE A 1 157 ? 9.026 6.538 -19.683 1.00 97.25 157 PHE A N 1
ATOM 1289 C CA . PHE A 1 157 ? 9.564 7.052 -20.940 1.00 97.25 157 PHE A CA 1
ATOM 1290 C C . PHE A 1 157 ? 9.937 5.923 -21.913 1.00 97.25 157 PHE A C 1
ATOM 1292 O O . PHE A 1 157 ? 9.649 6.012 -23.103 1.00 97.25 157 PHE A O 1
ATOM 1299 N N . HIS A 1 158 ? 10.517 4.832 -21.406 1.00 97.00 158 HIS A N 1
ATOM 1300 C CA . HIS A 1 158 ? 10.931 3.679 -22.208 1.00 97.00 158 HIS A CA 1
ATOM 1301 C C . HIS A 1 158 ? 9.889 2.550 -22.275 1.00 97.00 158 HIS A C 1
ATOM 1303 O O . HIS A 1 158 ? 10.211 1.456 -22.737 1.00 97.00 158 HIS A O 1
ATOM 1309 N N . GLU A 1 159 ? 8.648 2.790 -21.839 1.00 97.00 159 GLU A N 1
ATOM 1310 C CA . GLU A 1 159 ? 7.621 1.755 -21.650 1.00 97.00 159 GLU A CA 1
ATOM 1311 C C . GLU A 1 159 ? 7.426 0.877 -22.897 1.00 97.00 159 GLU A C 1
ATOM 1313 O O . GLU A 1 159 ? 7.507 -0.347 -22.807 1.00 97.00 159 GLU A O 1
ATOM 1318 N N . ASP A 1 160 ? 7.280 1.480 -24.079 1.00 96.88 160 ASP A N 1
ATOM 1319 C CA . ASP A 1 160 ? 7.088 0.742 -25.334 1.00 96.88 160 ASP A CA 1
ATOM 1320 C C . ASP A 1 160 ? 8.290 -0.125 -25.725 1.00 96.88 160 ASP A C 1
ATOM 1322 O O . ASP A 1 160 ? 8.114 -1.187 -26.323 1.00 96.88 160 ASP A O 1
ATOM 1326 N N . ALA A 1 161 ? 9.510 0.319 -25.415 1.00 96.81 161 ALA A N 1
ATOM 1327 C CA . ALA A 1 161 ? 10.723 -0.443 -25.695 1.00 96.81 161 ALA A CA 1
ATOM 1328 C C . ALA A 1 161 ? 10.853 -1.621 -24.723 1.00 96.81 161 ALA A C 1
ATOM 1330 O O . ALA A 1 161 ? 11.094 -2.746 -25.151 1.00 96.81 161 ALA A O 1
ATOM 1331 N N . LEU A 1 162 ? 10.600 -1.380 -23.434 1.00 96.88 162 LEU A N 1
ATOM 1332 C CA . LEU A 1 162 ? 10.638 -2.386 -22.368 1.00 96.88 162 LEU A CA 1
ATOM 1333 C C . LEU A 1 162 ? 9.585 -3.489 -22.544 1.00 96.88 162 LEU A C 1
ATOM 1335 O O . LEU A 1 162 ? 9.788 -4.613 -22.094 1.00 96.88 162 LEU A O 1
ATOM 1339 N N . MET A 1 163 ? 8.469 -3.183 -23.208 1.00 96.31 163 MET A N 1
ATOM 1340 C CA . MET A 1 163 ? 7.409 -4.145 -23.529 1.00 96.31 163 MET A CA 1
ATOM 1341 C C . MET A 1 163 ? 7.782 -5.124 -24.654 1.00 96.31 163 MET A C 1
ATOM 1343 O O . MET A 1 163 ? 7.075 -6.118 -24.829 1.00 96.31 163 MET A O 1
ATOM 1347 N N . ARG A 1 164 ? 8.830 -4.830 -25.438 1.00 93.44 164 ARG A N 1
ATOM 1348 C CA . ARG A 1 164 ? 9.253 -5.611 -26.618 1.00 93.44 164 ARG A CA 1
ATOM 1349 C C . ARG A 1 164 ? 10.418 -6.563 -26.346 1.00 93.44 164 ARG A C 1
ATOM 1351 O O . ARG A 1 164 ? 10.801 -7.286 -27.265 1.00 93.44 164 ARG A O 1
ATOM 1358 N N . VAL A 1 165 ? 10.994 -6.516 -25.146 1.00 86.62 165 VAL A N 1
ATOM 1359 C CA . VAL A 1 165 ? 12.156 -7.326 -24.748 1.00 86.62 165 VAL A CA 1
ATOM 1360 C C . VAL A 1 165 ? 11.736 -8.583 -24.004 1.00 86.62 165 VAL A C 1
ATOM 1362 O O . VAL A 1 165 ? 10.699 -8.532 -23.304 1.00 86.62 165 VAL A O 1
#